Protein AF-A0AAV4IJN1-F1 (afdb_monomer_lite)

Secondary structure (DSSP, 8-state):
-HHHHHHTT-SEEEEE---BHHHHHHHHHHHHHHHHHHHTSEEEEE-PPP-SSSSS-B----EEE---

Foldseek 3Di:
DLQVVLVVVAQEDEAEDFDAPVCCVPPVVVVLLCSLQVSVHKYWYAYDDFDPPDPGTGPGPTDIDGSD

Radius of gyration: 12.92 Å; chains: 1; bounding box: 30×20×34 Å

Sequence (68 aa):
MSRIYAEKGCELLVFPAEFSIATGSKHWELLQRVRAVDNQVYVASASPARNSKGDYIVWGHSCVVDPW

pLDDT: mean 96.69, std 3.67, range [80.75, 98.81]

Structure (mmCIF, N/CA/C/O backbone):
data_AF-A0AAV4IJN1-F1
#
_entry.id   AF-A0AAV4IJN1-F1
#
loop_
_atom_site.group_PDB
_atom_site.id
_atom_site.type_symbol
_atom_site.label_atom_id
_atom_site.label_alt_id
_atom_site.label_comp_id
_atom_site.label_asym_id
_atom_site.label_entity_id
_atom_site.label_seq_id
_atom_site.pdbx_PDB_ins_code
_atom_site.Cartn_x
_atom_site.Cartn_y
_atom_site.Cartn_z
_atom_site.occupancy
_atom_site.B_iso_or_equiv
_atom_site.auth_seq_id
_atom_site.auth_comp_id
_atom_site.auth_asym_id
_atom_site.auth_atom_id
_atom_site.pdbx_PDB_model_num
ATOM 1 N N . MET A 1 1 ? 2.235 7.900 10.004 1.00 80.75 1 MET A N 1
ATOM 2 C CA . MET A 1 1 ? 1.354 8.789 9.211 1.00 80.75 1 MET A CA 1
ATOM 3 C C . MET A 1 1 ? -0.013 8.176 8.930 1.00 80.75 1 MET A C 1
ATOM 5 O O . MET A 1 1 ? -0.979 8.861 9.216 1.00 80.75 1 MET A O 1
ATOM 9 N N . SER A 1 2 ? -0.139 6.926 8.447 1.00 94.12 2 SER A N 1
ATOM 10 C CA . SER A 1 2 ? -1.464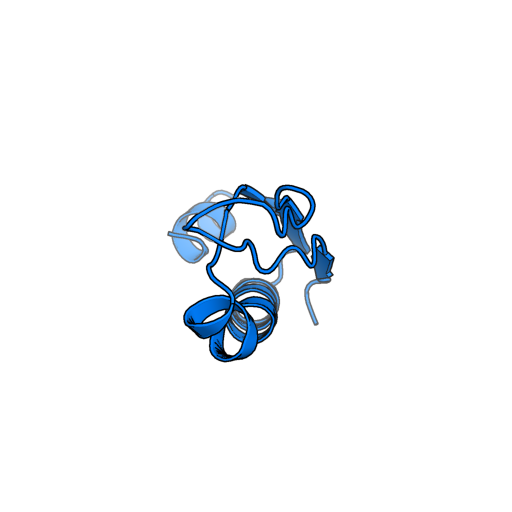 6.316 8.172 1.00 94.12 2 SER A CA 1
ATOM 11 C C . SER A 1 2 ? -2.433 6.396 9.355 1.00 94.12 2 SER A C 1
ATOM 13 O O . SER A 1 2 ? -3.566 6.820 9.177 1.00 94.12 2 SER A O 1
ATOM 15 N N . ARG A 1 3 ? -1.944 6.109 10.569 1.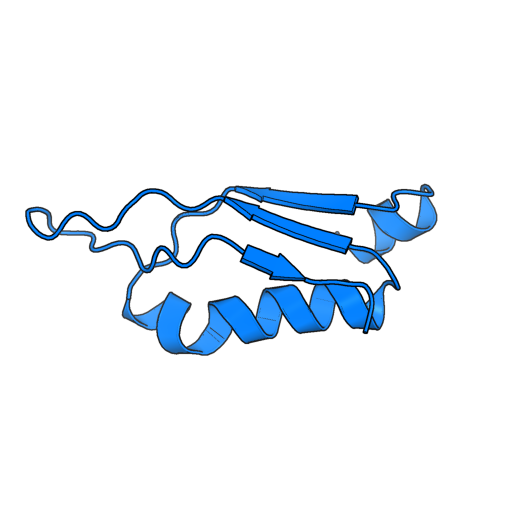00 97.50 3 ARG A N 1
ATOM 16 C CA . ARG A 1 3 ? -2.731 6.201 11.803 1.00 97.50 3 ARG A CA 1
ATOM 17 C C . ARG A 1 3 ? -3.330 7.584 12.055 1.00 97.50 3 ARG A C 1
ATOM 19 O O . ARG A 1 3 ? -4.506 7.685 12.358 1.00 97.50 3 ARG A O 1
ATOM 26 N N . ILE A 1 4 ? -2.543 8.642 11.854 1.00 98.50 4 ILE A N 1
ATOM 27 C CA . ILE A 1 4 ? -2.993 10.030 12.044 1.00 98.50 4 ILE A CA 1
ATOM 28 C C . ILE A 1 4 ? -4.121 10.370 11.063 1.00 98.50 4 ILE A C 1
ATOM 30 O O . ILE A 1 4 ? -5.048 11.087 11.418 1.00 98.50 4 ILE A O 1
ATOM 34 N N . TYR A 1 5 ? -4.051 9.881 9.821 1.00 98.38 5 TYR A N 1
ATOM 35 C CA . TYR A 1 5 ? -5.110 10.116 8.837 1.00 98.38 5 TYR A CA 1
ATOM 36 C C . TYR A 1 5 ? -6.381 9.327 9.159 1.00 98.38 5 TYR A C 1
ATOM 38 O O . TYR A 1 5 ? -7.470 9.883 9.059 1.00 98.38 5 TYR A O 1
ATOM 46 N N . ALA A 1 6 ? -6.250 8.083 9.620 1.00 97.75 6 ALA A N 1
ATOM 47 C CA . ALA A 1 6 ? -7.390 7.307 10.103 1.00 97.75 6 ALA A CA 1
ATOM 48 C C . ALA A 1 6 ? -8.069 7.986 11.309 1.00 97.75 6 ALA A C 1
ATOM 50 O O . ALA A 1 6 ? -9.285 8.132 11.334 1.00 97.75 6 ALA A O 1
ATOM 51 N N . GLU A 1 7 ? -7.292 8.516 12.260 1.00 98.06 7 GLU A N 1
ATOM 52 C CA . GLU A 1 7 ? -7.812 9.291 13.402 1.00 98.06 7 GLU A CA 1
ATOM 53 C C . GLU A 1 7 ? -8.490 10.606 12.987 1.00 98.06 7 GLU A C 1
ATOM 55 O O . GLU A 1 7 ? -9.346 11.115 13.706 1.00 98.06 7 GLU A O 1
ATOM 60 N N . LYS A 1 8 ? -8.152 11.144 11.811 1.00 98.38 8 LYS A N 1
ATOM 61 C CA . LYS A 1 8 ? -8.841 12.289 11.194 1.00 98.38 8 LYS A CA 1
ATOM 62 C C . LYS A 1 8 ? -10.085 11.891 10.389 1.00 98.38 8 LYS A C 1
ATOM 64 O O . LYS A 1 8 ? -10.686 12.760 9.764 1.00 98.38 8 LYS A O 1
ATOM 69 N N . GLY A 1 9 ? -10.468 10.614 10.400 1.00 98.12 9 GLY A N 1
ATOM 70 C CA . GLY A 1 9 ? -11.659 10.102 9.723 1.00 98.12 9 GLY A CA 1
ATOM 71 C C . GLY A 1 9 ? -11.461 9.765 8.244 1.00 98.12 9 GLY A C 1
ATOM 72 O O . GLY A 1 9 ? -12.440 9.704 7.508 1.00 98.12 9 GLY A O 1
ATOM 73 N N . CYS A 1 10 ? -10.224 9.576 7.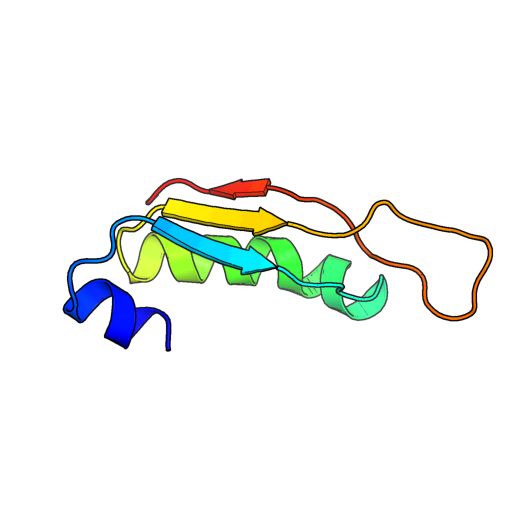766 1.00 98.31 10 CYS A N 1
ATOM 74 C CA . CYS A 1 10 ? -10.006 9.096 6.399 1.00 98.31 10 CYS A CA 1
ATOM 75 C C . CYS A 1 10 ? -10.375 7.611 6.276 1.00 98.31 10 CYS A C 1
ATOM 77 O O . CYS A 1 10 ? -9.858 6.796 7.030 1.00 98.31 10 CYS A O 1
ATOM 79 N N . GLU A 1 11 ? -11.174 7.261 5.267 1.00 98.19 11 GLU A N 1
ATOM 80 C CA . GLU A 1 11 ? -11.578 5.872 4.971 1.00 98.19 11 GLU A CA 1
ATOM 81 C C . GLU A 1 11 ?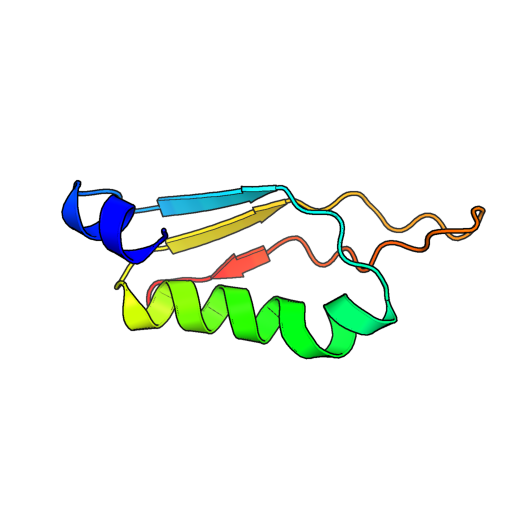 -10.780 5.244 3.813 1.00 98.19 11 GLU A C 1
ATOM 83 O O . GLU A 1 11 ? -10.805 4.030 3.612 1.00 98.19 11 GLU A O 1
ATOM 88 N N . LEU A 1 12 ? -10.044 6.070 3.062 1.00 98.50 12 LEU A N 1
ATOM 89 C CA . LEU A 1 12 ? -9.155 5.666 1.976 1.00 98.50 12 LEU A CA 1
ATOM 90 C C . LEU A 1 12 ? -7.828 6.418 2.083 1.00 98.50 12 LEU A C 1
ATOM 92 O O . LEU A 1 12 ? -7.801 7.648 2.169 1.00 98.50 12 LEU A O 1
ATOM 96 N N . LEU A 1 13 ? -6.724 5.680 2.009 1.00 98.50 13 LEU A N 1
ATOM 97 C CA . LEU A 1 13 ? -5.376 6.231 1.904 1.00 98.50 13 LEU A CA 1
ATOM 98 C C . LEU A 1 13 ? -4.785 5.916 0.530 1.00 98.50 13 LEU A C 1
ATOM 100 O O . LEU A 1 13 ? -4.779 4.763 0.103 1.00 98.50 13 LEU A O 1
ATOM 104 N N . VAL A 1 14 ? -4.250 6.934 -0.146 1.00 98.50 14 VAL A N 1
ATOM 105 C CA . VAL A 1 14 ? -3.641 6.783 -1.473 1.00 98.50 14 VAL A CA 1
ATOM 106 C C . VAL A 1 14 ? -2.125 6.954 -1.386 1.00 98.50 14 VAL A C 1
ATOM 108 O O . VAL A 1 14 ? -1.640 7.979 -0.907 1.00 98.50 14 VAL A O 1
ATOM 111 N N . PHE A 1 15 ? -1.375 5.963 -1.871 1.00 98.00 15 PHE A N 1
ATOM 112 C CA . PHE A 1 15 ? 0.089 5.946 -1.892 1.00 98.00 15 PHE A CA 1
ATOM 113 C C . PHE A 1 15 ? 0.612 5.891 -3.335 1.00 98.00 15 PHE A C 1
ATOM 115 O O . PHE A 1 15 ? 0.840 4.805 -3.878 1.00 98.00 15 PHE A O 1
ATOM 122 N N . PRO A 1 16 ? 0.818 7.046 -3.989 1.00 98.19 16 PRO A N 1
ATOM 123 C CA . PRO A 1 16 ? 1.573 7.089 -5.232 1.00 98.19 16 PRO A CA 1
ATOM 124 C C . PRO A 1 16 ? 3.050 6.804 -4.932 1.00 98.19 16 PRO A C 1
ATOM 126 O O . PRO A 1 16 ? 3.664 7.500 -4.120 1.00 98.19 16 PRO A O 1
ATOM 129 N N . ALA A 1 17 ? 3.616 5.762 -5.542 1.00 97.00 17 ALA A N 1
ATOM 130 C CA . ALA A 1 17 ? 4.986 5.347 -5.252 1.00 97.00 17 ALA A CA 1
ATOM 131 C C . ALA A 1 17 ? 5.622 4.514 -6.374 1.00 97.00 17 ALA A C 1
ATOM 133 O O . ALA A 1 17 ? 4.971 3.748 -7.086 1.00 97.00 17 ALA A O 1
ATOM 134 N N . GLU A 1 18 ? 6.942 4.624 -6.483 1.00 96.12 18 GLU A N 1
ATOM 135 C CA . GLU A 1 18 ? 7.749 3.970 -7.510 1.00 96.12 18 GLU A CA 1
ATOM 136 C C . GLU A 1 18 ? 8.803 3.077 -6.842 1.00 96.12 18 GLU A C 1
ATOM 138 O O . GLU A 1 18 ? 9.971 3.437 -6.740 1.00 96.12 18 GLU A O 1
ATOM 143 N N . PHE A 1 19 ? 8.39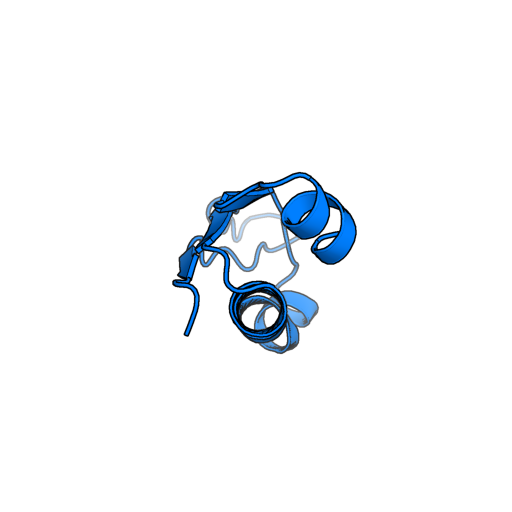5 1.926 -6.300 1.00 97.56 19 PHE A N 1
ATOM 144 C CA . PHE A 1 19 ? 9.338 1.003 -5.652 1.00 97.56 19 PHE A CA 1
ATOM 145 C C . PHE A 1 19 ? 10.231 0.324 -6.694 1.00 97.56 19 PHE A C 1
ATOM 147 O O . PHE A 1 19 ? 9.768 -0.016 -7.778 1.00 97.56 19 PHE A O 1
ATOM 154 N N . SER A 1 20 ? 11.494 0.072 -6.350 1.00 96.44 20 SER A N 1
ATOM 155 C CA . SER A 1 20 ? 12.409 -0.712 -7.185 1.00 96.44 20 SER A CA 1
ATOM 156 C C . SER A 1 20 ? 12.021 -2.190 -7.161 1.00 96.44 20 SER A C 1
ATOM 158 O O . SER A 1 20 ? 11.324 -2.629 -6.244 1.00 96.44 20 SER A O 1
ATOM 160 N N . ILE A 1 21 ? 12.525 -3.000 -8.098 1.00 96.44 21 ILE A N 1
ATOM 161 C CA . ILE A 1 21 ? 12.331 -4.464 -8.059 1.00 96.44 21 ILE A CA 1
ATOM 162 C C . ILE A 1 21 ? 12.731 -5.065 -6.699 1.00 96.44 21 ILE A C 1
ATOM 164 O O . ILE A 1 21 ? 11.985 -5.865 -6.128 1.00 96.44 21 ILE A O 1
ATOM 168 N N . ALA A 1 22 ? 13.887 -4.672 -6.156 1.00 96.44 22 ALA A N 1
ATOM 169 C CA . ALA A 1 22 ? 14.426 -5.257 -4.928 1.00 96.44 22 ALA A CA 1
ATOM 170 C C . ALA A 1 22 ? 13.573 -4.928 -3.691 1.00 96.44 22 ALA A C 1
ATOM 172 O O . ALA A 1 22 ? 13.363 -5.792 -2.838 1.00 96.44 22 ALA A O 1
ATOM 173 N N . THR A 1 23 ? 13.070 -3.696 -3.594 1.00 97.69 23 THR A N 1
ATOM 174 C CA . THR A 1 23 ? 12.244 -3.263 -2.457 1.00 97.69 23 THR A CA 1
ATOM 175 C C . THR A 1 23 ? 10.788 -3.681 -2.639 1.00 97.69 23 THR A C 1
ATOM 177 O O . THR A 1 23 ? 10.154 -4.124 -1.684 1.00 97.69 23 THR A O 1
ATOM 180 N N . GLY A 1 24 ? 10.263 -3.568 -3.860 1.00 97.75 24 GLY A N 1
ATOM 181 C CA . GLY A 1 24 ? 8.879 -3.878 -4.210 1.00 97.75 24 GLY A CA 1
ATOM 182 C C . GLY A 1 24 ? 8.527 -5.340 -3.991 1.00 97.75 24 GLY A C 1
ATOM 183 O O . GLY A 1 24 ? 7.561 -5.629 -3.290 1.00 97.75 24 GLY A O 1
ATOM 184 N N . SER A 1 25 ? 9.374 -6.250 -4.477 1.00 97.25 25 SER A N 1
ATOM 185 C CA . SER A 1 25 ? 9.178 -7.699 -4.315 1.00 97.25 25 SER A CA 1
ATOM 186 C C . SER A 1 25 ? 9.091 -8.158 -2.856 1.00 97.25 25 SER A C 1
ATOM 188 O O . SER A 1 25 ? 8.454 -9.166 -2.575 1.00 97.25 25 SER A O 1
ATOM 190 N N . LYS A 1 26 ? 9.716 -7.428 -1.926 1.00 98.25 26 LYS A N 1
ATOM 191 C CA . LYS A 1 26 ? 9.748 -7.780 -0.499 1.00 98.25 26 LYS A CA 1
ATOM 192 C C . LYS A 1 26 ? 8.705 -7.047 0.332 1.00 98.25 26 LYS A C 1
ATOM 194 O O . LYS A 1 26 ? 8.209 -7.597 1.308 1.00 98.25 26 LYS A O 1
ATOM 199 N N . HIS A 1 27 ? 8.422 -5.791 -0.005 1.00 98.50 27 HIS A N 1
ATOM 200 C CA . HIS A 1 27 ? 7.735 -4.895 0.921 1.00 98.50 27 HIS A CA 1
ATOM 201 C C . HIS A 1 27 ? 6.470 -4.264 0.369 1.00 98.50 27 HIS A C 1
ATOM 203 O O . HIS A 1 27 ? 5.706 -3.767 1.183 1.00 98.50 27 HIS A O 1
ATOM 209 N N . TRP A 1 28 ? 6.246 -4.238 -0.950 1.00 98.38 28 TRP A N 1
ATOM 210 C CA . TRP A 1 28 ? 5.100 -3.531 -1.531 1.00 98.38 28 TRP A CA 1
ATOM 211 C C . TRP A 1 28 ? 3.793 -4.043 -0.920 1.00 98.38 28 TRP A C 1
ATOM 213 O O . TRP A 1 28 ? 3.246 -3.411 -0.017 1.00 98.38 28 TRP A O 1
ATOM 223 N N . GLU A 1 29 ? 3.378 -5.252 -1.293 1.00 98.38 29 GLU A N 1
ATOM 224 C CA . GLU A 1 29 ? 2.111 -5.825 -0.836 1.00 98.38 29 GLU A CA 1
ATOM 225 C C . GLU A 1 29 ? 1.999 -5.845 0.698 1.00 98.38 29 GLU A C 1
ATOM 227 O O . GLU A 1 29 ? 0.982 -5.428 1.252 1.00 98.38 29 GLU A O 1
ATOM 232 N N . LEU A 1 30 ? 3.075 -6.247 1.386 1.00 98.44 30 LEU A N 1
ATOM 233 C CA . LEU A 1 30 ? 3.133 -6.284 2.846 1.00 98.44 30 LEU A CA 1
ATOM 234 C C . LEU A 1 30 ? 2.811 -4.919 3.467 1.00 98.44 30 LEU A C 1
ATOM 236 O O . LEU A 1 30 ? 1.972 -4.831 4.360 1.00 98.44 30 LEU A O 1
ATOM 240 N N . LEU A 1 31 ? 3.461 -3.846 3.007 1.00 98.44 31 LEU A N 1
ATOM 241 C CA . LEU A 1 31 ? 3.246 -2.515 3.565 1.00 98.44 31 LEU A CA 1
ATOM 242 C C . LEU A 1 31 ? 1.827 -2.023 3.289 1.00 98.44 31 LEU A C 1
ATOM 244 O O . LEU A 1 31 ? 1.219 -1.469 4.197 1.00 98.44 31 LEU A O 1
ATOM 248 N N . GLN A 1 32 ? 1.283 -2.223 2.086 1.00 98.50 32 GLN A N 1
ATOM 249 C CA . GLN A 1 32 ? -0.092 -1.802 1.794 1.00 98.50 32 GLN A CA 1
ATOM 250 C C . GLN A 1 32 ? -1.110 -2.531 2.671 1.00 98.50 32 GLN A C 1
ATOM 252 O O . GLN A 1 32 ? -1.937 -1.875 3.304 1.00 98.50 32 GLN A O 1
ATOM 257 N N . ARG A 1 33 ? -1.002 -3.860 2.772 1.00 98.62 33 ARG A N 1
ATOM 258 C CA . ARG A 1 33 ? -1.921 -4.680 3.571 1.00 98.62 33 ARG A CA 1
ATOM 259 C C . ARG A 1 33 ? -1.857 -4.348 5.054 1.00 98.62 33 ARG A C 1
ATOM 261 O O . ARG A 1 33 ? -2.897 -4.135 5.661 1.00 98.62 33 ARG A O 1
ATOM 268 N N . VAL A 1 34 ? -0.654 -4.185 5.612 1.00 98.56 34 VAL A N 1
ATOM 269 C CA . VAL A 1 34 ? -0.483 -3.776 7.018 1.00 98.56 34 VAL A CA 1
ATOM 270 C C . VAL A 1 34 ? -1.129 -2.413 7.278 1.00 98.56 34 VAL A C 1
ATOM 272 O O . VAL A 1 34 ? -1.792 -2.222 8.289 1.00 98.56 34 VAL A O 1
ATOM 275 N N . ARG A 1 35 ? -0.983 -1.443 6.365 1.00 98.38 35 ARG A N 1
ATOM 276 C CA . ARG A 1 35 ? -1.610 -0.122 6.545 1.00 98.38 35 ARG A CA 1
ATOM 277 C C . ARG A 1 35 ? -3.135 -0.193 6.479 1.00 98.38 35 ARG A C 1
ATOM 279 O O . ARG A 1 35 ? -3.761 0.560 7.223 1.00 98.38 35 ARG A O 1
ATOM 286 N N . ALA A 1 36 ? -3.688 -1.052 5.626 1.00 98.69 36 ALA A N 1
ATOM 287 C CA . ALA A 1 36 ? -5.127 -1.229 5.486 1.00 98.69 36 ALA A CA 1
ATOM 288 C C . ALA A 1 36 ? -5.729 -1.876 6.743 1.00 98.69 36 ALA A C 1
ATOM 290 O O . ALA A 1 36 ? -6.577 -1.269 7.399 1.00 98.69 36 ALA A O 1
ATOM 291 N N . VAL A 1 37 ? -5.185 -3.025 7.160 1.00 98.69 37 VAL A N 1
ATOM 292 C CA . VAL A 1 37 ? -5.702 -3.794 8.302 1.00 98.69 37 VAL A CA 1
ATOM 293 C C . VAL A 1 37 ? -5.497 -3.083 9.644 1.00 98.69 37 VAL A C 1
ATOM 295 O O . VAL A 1 37 ? -6.443 -2.977 10.423 1.00 98.69 37 VAL A O 1
ATOM 298 N N . ASP A 1 38 ? -4.320 -2.495 9.904 1.00 98.56 38 ASP A N 1
ATOM 299 C CA . ASP A 1 38 ? -4.030 -1.842 11.195 1.00 98.56 38 ASP A CA 1
ATOM 300 C C . ASP A 1 38 ? -4.898 -0.602 11.436 1.00 98.56 38 ASP A C 1
ATOM 302 O O . ASP A 1 38 ? -5.116 -0.190 12.578 1.00 98.56 38 ASP A O 1
ATOM 306 N N . ASN A 1 39 ? -5.335 0.051 10.357 1.00 98.38 39 ASN A N 1
ATOM 307 C CA . ASN A 1 39 ? -6.077 1.305 10.438 1.00 98.38 39 ASN A CA 1
ATOM 308 C C . ASN A 1 39 ? -7.556 1.148 10.077 1.00 98.38 39 ASN A C 1
ATOM 310 O O . ASN A 1 39 ? -8.291 2.110 10.266 1.00 98.38 39 ASN A O 1
ATOM 314 N N . GLN A 1 40 ? -7.988 -0.036 9.626 1.00 98.44 40 GLN A N 1
ATOM 315 C CA . GLN A 1 40 ? -9.356 -0.318 9.182 1.00 98.44 40 GLN A CA 1
ATOM 316 C C . GLN A 1 40 ? -9.819 0.648 8.076 1.00 98.44 40 GLN A C 1
ATOM 318 O O . GLN A 1 40 ? -10.906 1.217 8.127 1.00 98.44 40 GLN A O 1
ATOM 323 N N . VAL A 1 41 ? -8.961 0.848 7.072 1.00 98.69 41 VAL A N 1
ATOM 324 C CA . VAL A 1 41 ? -9.196 1.754 5.935 1.00 98.69 41 VAL A CA 1
ATOM 325 C C . VAL A 1 41 ? -8.817 1.073 4.630 1.00 98.69 41 VAL A C 1
ATOM 327 O O . VAL A 1 41 ? -7.938 0.212 4.608 1.00 98.69 41 VAL A O 1
ATOM 330 N N . TYR A 1 42 ? -9.414 1.505 3.523 1.00 98.81 42 TYR A N 1
ATOM 331 C CA . TYR A 1 42 ? -8.937 1.110 2.204 1.00 98.81 42 TYR A CA 1
ATOM 332 C C . TYR A 1 42 ? -7.562 1.726 1.930 1.00 98.81 42 TYR A C 1
ATOM 334 O O . TYR A 1 42 ? -7.265 2.860 2.326 1.00 98.81 42 TYR A O 1
ATOM 342 N N . VAL A 1 43 ? -6.726 1.002 1.191 1.00 98.81 43 VAL A N 1
ATOM 343 C CA . VAL A 1 43 ? -5.434 1.496 0.710 1.00 98.81 43 VAL A CA 1
ATOM 344 C C . VAL A 1 43 ? -5.368 1.330 -0.799 1.00 98.81 43 VAL A C 1
ATOM 346 O O . VAL A 1 43 ? -5.445 0.216 -1.304 1.00 98.81 43 VAL A O 1
ATOM 349 N N . ALA A 1 44 ? -5.187 2.431 -1.523 1.00 98.69 44 ALA A N 1
ATOM 350 C CA . ALA A 1 44 ? -4.924 2.413 -2.956 1.00 98.69 44 ALA A CA 1
ATOM 351 C C . ALA A 1 44 ? -3.477 2.826 -3.226 1.00 98.69 44 ALA A C 1
ATOM 353 O O . ALA A 1 44 ? -3.018 3.863 -2.749 1.00 98.69 44 ALA A O 1
ATOM 354 N N . SER A 1 45 ? -2.768 2.055 -4.039 1.00 98.44 45 SER A N 1
ATOM 355 C CA . SER A 1 45 ? -1.410 2.380 -4.463 1.00 98.44 45 SER A CA 1
ATOM 356 C C . SER A 1 45 ? -1.343 2.517 -5.970 1.00 98.44 45 SER A C 1
ATOM 358 O O . SER A 1 45 ? -1.780 1.633 -6.707 1.00 98.44 45 SER A O 1
ATOM 360 N N . ALA A 1 46 ? -0.753 3.620 -6.422 1.00 98.50 46 ALA A N 1
ATOM 361 C CA . ALA A 1 46 ? -0.554 3.910 -7.833 1.00 98.50 46 ALA A CA 1
ATOM 362 C C . ALA A 1 46 ? 0.946 3.926 -8.133 1.00 98.50 46 ALA A C 1
ATOM 364 O O . ALA A 1 46 ? 1.684 4.772 -7.628 1.00 98.50 46 ALA A O 1
ATOM 365 N N . SER A 1 47 ? 1.391 2.980 -8.953 1.00 98.19 47 SER A N 1
ATOM 366 C CA . SER A 1 47 ? 2.771 2.876 -9.410 1.00 98.19 47 SER A CA 1
ATOM 367 C C . SER A 1 47 ? 2.855 3.066 -10.926 1.00 98.19 47 SER A C 1
ATOM 369 O O . SER A 1 47 ? 1.943 2.633 -11.642 1.00 98.19 47 SER A O 1
ATOM 371 N N . PRO A 1 48 ? 3.931 3.686 -11.445 1.00 97.00 48 PRO A N 1
ATOM 372 C CA . PRO A 1 48 ? 4.208 3.685 -12.874 1.00 97.00 48 PRO A CA 1
ATOM 373 C C . PRO A 1 48 ? 4.271 2.266 -13.451 1.00 97.00 48 PRO A C 1
ATOM 375 O O . PRO A 1 48 ? 4.631 1.299 -12.772 1.00 97.00 48 PRO A O 1
ATOM 378 N N . ALA A 1 49 ? 3.958 2.145 -14.742 1.00 95.19 49 ALA A N 1
ATOM 379 C CA . ALA A 1 49 ? 4.187 0.903 -15.465 1.00 95.19 49 ALA A CA 1
ATOM 380 C C . ALA A 1 49 ? 5.689 0.595 -15.518 1.00 95.19 49 ALA A C 1
ATOM 382 O O . ALA A 1 49 ? 6.526 1.490 -15.659 1.00 95.19 49 ALA A O 1
ATOM 383 N N . ARG A 1 50 ? 6.034 -0.690 -15.435 1.00 93.44 50 ARG A N 1
ATOM 384 C CA . ARG A 1 50 ? 7.427 -1.126 -15.508 1.00 93.44 50 ARG A CA 1
ATOM 385 C C . ARG A 1 50 ? 8.027 -0.757 -16.864 1.00 93.44 50 ARG A C 1
ATOM 387 O O . ARG A 1 50 ? 7.528 -1.183 -17.902 1.00 93.44 50 ARG A O 1
ATOM 394 N N . ASN A 1 51 ? 9.149 -0.044 -16.834 1.00 91.56 51 ASN A N 1
ATOM 395 C CA . ASN A 1 51 ? 9.997 0.187 -17.994 1.00 91.56 51 ASN A CA 1
ATOM 396 C C . ASN A 1 51 ? 11.314 -0.581 -17.821 1.00 91.56 51 ASN A C 1
ATOM 398 O O . ASN A 1 51 ? 12.019 -0.395 -16.834 1.00 91.56 51 ASN A O 1
ATOM 402 N N . SER A 1 52 ? 11.640 -1.453 -18.774 1.00 87.62 52 SER A N 1
ATOM 403 C CA . SER A 1 52 ? 12.868 -2.257 -18.764 1.00 87.62 52 SER A CA 1
ATOM 404 C C . SER A 1 52 ? 14.059 -1.575 -19.447 1.00 87.62 52 SER A C 1
ATOM 406 O O . SER A 1 52 ? 15.113 -2.190 -19.575 1.00 87.62 52 SER A O 1
ATOM 408 N N . LYS A 1 53 ? 13.902 -0.332 -19.920 1.00 86.62 53 LYS A N 1
ATOM 409 C CA . LYS A 1 53 ? 14.918 0.407 -20.690 1.00 86.62 53 LYS A CA 1
ATOM 410 C C . LYS A 1 53 ? 15.626 1.513 -19.890 1.00 86.62 53 LYS A C 1
ATOM 412 O O . LYS A 1 53 ? 16.013 2.519 -20.472 1.00 86.62 53 LYS A O 1
ATOM 417 N N . GLY A 1 54 ? 15.799 1.351 -18.581 1.00 82.75 54 GLY A N 1
ATOM 418 C CA . GLY A 1 54 ? 16.504 2.325 -17.742 1.00 82.75 54 GLY A CA 1
ATOM 419 C C . GLY A 1 54 ? 17.183 1.689 -16.534 1.00 82.75 54 GLY A C 1
ATOM 420 O O . GLY A 1 54 ? 16.932 0.527 -16.215 1.00 82.75 54 GLY A O 1
ATOM 421 N N . ASP A 1 55 ? 18.020 2.474 -15.856 1.00 87.69 55 ASP A N 1
ATOM 422 C CA . ASP A 1 55 ? 18.807 2.021 -14.699 1.00 87.69 55 ASP A CA 1
ATOM 423 C C . ASP A 1 55 ? 17.938 1.734 -13.465 1.00 87.69 55 ASP A C 1
ATOM 425 O O . ASP A 1 55 ? 18.323 0.974 -12.576 1.00 87.69 55 ASP A O 1
ATOM 429 N N . TYR A 1 56 ? 16.735 2.314 -13.423 1.00 92.44 56 TYR A N 1
ATOM 430 C CA . TYR A 1 56 ? 15.744 2.070 -12.387 1.00 92.44 56 TYR A CA 1
ATOM 431 C C . TYR A 1 56 ? 14.538 1.327 -12.956 1.00 92.44 56 TYR A C 1
ATOM 433 O O . TYR A 1 56 ? 13.747 1.872 -13.726 1.00 92.44 56 TYR A O 1
ATOM 441 N N . ILE A 1 57 ? 14.392 0.063 -12.558 1.00 95.94 57 ILE A N 1
ATOM 442 C CA . ILE A 1 57 ? 13.259 -0.767 -12.961 1.00 95.94 57 ILE A CA 1
ATOM 443 C C . ILE A 1 57 ? 12.217 -0.748 -11.846 1.00 95.94 57 ILE A C 1
ATOM 445 O O . ILE A 1 57 ? 12.440 -1.245 -10.736 1.00 95.94 57 ILE A O 1
ATOM 449 N N . VAL A 1 58 ? 11.056 -0.194 -12.178 1.00 96.81 58 VAL A N 1
ATOM 450 C CA . VAL A 1 58 ? 9.913 -0.067 -11.274 1.00 96.81 58 VAL A CA 1
ATOM 451 C C . VAL A 1 58 ? 9.252 -1.420 -11.036 1.00 96.81 58 VAL A C 1
ATOM 453 O O . VAL A 1 58 ? 9.063 -2.231 -11.951 1.00 96.81 58 VAL A O 1
ATOM 456 N N . TRP A 1 59 ? 8.856 -1.656 -9.791 1.00 97.19 59 TRP A N 1
ATOM 457 C CA . TRP A 1 59 ? 8.078 -2.814 -9.385 1.00 97.19 59 TRP A CA 1
ATOM 458 C C . TRP A 1 59 ? 6.725 -2.846 -10.093 1.00 97.19 59 TRP A C 1
ATOM 460 O O . TRP A 1 59 ? 6.404 -3.848 -10.733 1.00 97.19 59 TRP A O 1
ATOM 470 N N . GLY A 1 60 ? 5.984 -1.739 -10.056 1.00 96.12 60 GLY A N 1
ATOM 471 C CA . GLY A 1 60 ? 4.627 -1.639 -10.574 1.00 96.12 60 GLY A CA 1
ATOM 472 C C . GLY A 1 60 ? 3.630 -2.123 -9.526 1.00 96.12 60 GLY A C 1
ATOM 473 O O . GLY A 1 60 ? 3.683 -1.696 -8.377 1.00 96.12 60 GLY A O 1
ATOM 474 N N . HIS A 1 61 ? 2.742 -3.040 -9.921 1.00 97.69 61 HIS A N 1
ATOM 475 C CA . HIS A 1 61 ? 1.743 -3.657 -9.040 1.00 97.69 61 HIS A CA 1
ATOM 476 C C . HIS A 1 61 ? 0.833 -2.648 -8.320 1.00 97.69 61 HIS A C 1
ATOM 478 O O . HIS A 1 61 ? 0.536 -2.815 -7.137 1.00 97.69 61 HIS A O 1
ATOM 484 N N . SER A 1 62 ? 0.360 -1.617 -9.033 1.00 98.56 62 SER A N 1
ATOM 485 C CA . SER A 1 62 ? -0.753 -0.787 -8.554 1.00 98.56 62 SER A CA 1
ATOM 486 C C . SER A 1 62 ? -1.890 -1.678 -8.050 1.00 98.56 62 SER A C 1
ATOM 488 O O . SER A 1 62 ? -2.253 -2.651 -8.714 1.00 98.56 62 SER A O 1
ATOM 490 N N . CYS A 1 63 ? -2.424 -1.375 -6.872 1.00 98.38 63 CYS A N 1
ATOM 491 C CA . CYS A 1 63 ? -3.391 -2.230 -6.194 1.00 98.38 63 CYS A CA 1
ATOM 492 C C . CYS A 1 63 ? -4.365 -1.415 -5.342 1.00 98.38 63 CYS A C 1
ATOM 494 O O . CYS A 1 63 ? -4.102 -0.263 -4.995 1.00 98.38 63 CYS A O 1
ATOM 496 N N . VAL A 1 64 ? -5.486 -2.046 -5.003 1.00 98.69 64 VAL A N 1
ATOM 497 C CA . VAL A 1 64 ? -6.408 -1.594 -3.963 1.00 98.69 64 VAL A CA 1
ATOM 498 C C . VAL A 1 64 ? -6.529 -2.730 -2.960 1.00 98.69 64 VAL A C 1
ATOM 500 O O . VAL A 1 64 ? -6.727 -3.877 -3.354 1.00 98.69 64 VAL A O 1
ATOM 503 N N . VAL A 1 65 ? -6.364 -2.404 -1.685 1.00 98.81 65 VAL A N 1
ATOM 504 C CA . VAL A 1 65 ? -6.506 -3.319 -0.556 1.00 98.81 65 VAL A CA 1
ATOM 505 C C . VAL A 1 65 ? -7.677 -2.835 0.287 1.00 98.81 65 VAL A C 1
ATOM 507 O O . VAL A 1 65 ? -7.799 -1.632 0.540 1.00 98.81 65 VAL A O 1
ATOM 510 N N . ASP A 1 66 ? -8.545 -3.759 0.674 1.00 98.62 66 ASP A N 1
ATOM 511 C CA . ASP A 1 66 ? -9.655 -3.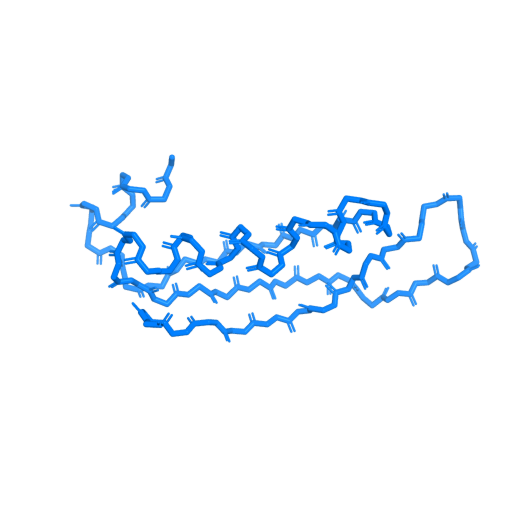478 1.575 1.00 98.62 66 ASP A CA 1
ATOM 512 C C . ASP A 1 66 ? -9.197 -3.459 3.055 1.00 98.62 66 ASP A C 1
ATOM 514 O O . ASP A 1 66 ? -8.026 -3.716 3.338 1.00 98.62 66 ASP A O 1
ATOM 518 N N . PRO A 1 67 ? -10.062 -3.065 4.008 1.00 98.50 67 PRO A N 1
ATOM 519 C CA . PRO A 1 67 ? -9.711 -3.005 5.430 1.00 98.50 67 PRO A CA 1
ATOM 520 C C . PRO A 1 67 ? -9.374 -4.347 6.124 1.00 98.50 67 PRO A C 1
ATOM 522 O O . PRO A 1 67 ? -9.127 -4.323 7.337 1.00 98.50 67 PRO A O 1
ATOM 525 N N . TRP A 1 68 ? -9.387 -5.490 5.422 1.00 95.31 68 TRP A N 1
ATOM 526 C CA . TRP A 1 68 ? -9.196 -6.849 5.953 1.00 95.31 68 TRP A CA 1
ATOM 527 C C . TRP A 1 68 ? -8.149 -7.672 5.167 1.00 95.31 68 TRP A C 1
ATOM 529 O O . TRP A 1 68 ? -7.615 -8.648 5.748 1.00 95.31 68 TRP A O 1
#

Organism: NCBI:txid1093978

InterPro domains:
  IPR003010 Carbon-nitrogen hydrolase [PF00795] (2-68)
  IPR003010 Carbon-nitrogen hydrolase [PS50263] (1-68)
  IPR036526 Carbon-nitrogen hydrolase superfamily [G3DSA:3.60.110.10] (1-68)
  IPR036526 Carbon-nitrogen hydrolase superfamily [SSF56317] (2-68)